Protein AF-A0A117SEB8-F1 (afdb_monomer_lite)

Secondary structure (DSSP, 8-state):
--PPPPP-----EE--TTS-SEEEEEEEEEEETTEEEEEEEEEEE-STT--HHHHHH-GGGTEEEEEEEEEPPTTS-GGGTTEEEEEE-TTSPBPB-TT--B-EESTTTTSSSSHHHHHHHHSTTTT-----

pLDDT: mean 89.15, std 12.77, range [31.38, 97.5]

Radius of gyration: 14.76 Å; chains: 1; bounding box: 37×32×42 Å

Structure (mmCIF, N/CA/C/O backbone):
data_AF-A0A117SEB8-F1
#
_entry.id   AF-A0A117SEB8-F1
#
loop_
_atom_site.group_PDB
_atom_site.id
_atom_site.type_symbol
_atom_site.label_atom_id
_atom_site.label_alt_id
_atom_site.label_comp_id
_atom_site.label_asym_id
_atom_site.label_entity_id
_atom_site.label_seq_id
_atom_site.pdbx_PDB_ins_code
_atom_site.Cartn_x
_atom_site.Cartn_y
_atom_site.Cartn_z
_atom_site.occupancy
_atom_site.B_iso_or_equiv
_atom_site.auth_seq_id
_atom_site.auth_comp_id
_atom_site.auth_asym_id
_atom_site.auth_atom_id
_atom_site.pdbx_PDB_model_num
ATOM 1 N N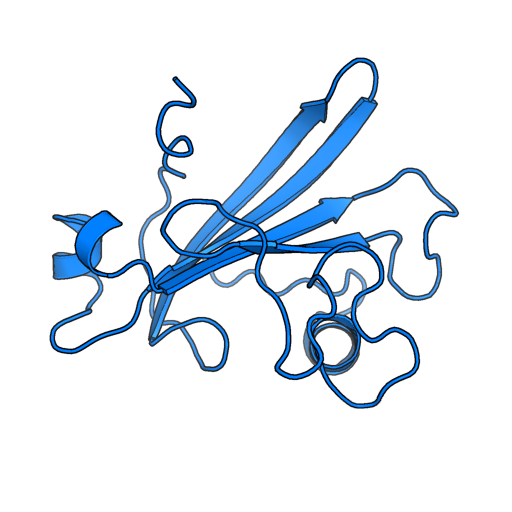 . MET A 1 1 ? 16.792 15.597 5.671 1.00 32.41 1 MET A N 1
ATOM 2 C CA . MET A 1 1 ? 16.690 14.778 4.449 1.00 32.41 1 MET A CA 1
ATOM 3 C C . MET A 1 1 ? 15.878 13.555 4.824 1.00 32.41 1 MET A C 1
ATOM 5 O O . MET A 1 1 ? 16.285 12.857 5.740 1.00 32.41 1 MET A O 1
ATOM 9 N N . LEU A 1 2 ? 14.687 13.380 4.253 1.00 31.38 2 LEU A N 1
ATOM 10 C CA . LEU A 1 2 ? 13.945 12.129 4.409 1.00 31.38 2 LEU A CA 1
ATOM 11 C C . LEU A 1 2 ? 14.650 11.111 3.515 1.00 31.38 2 LEU A C 1
ATOM 13 O O . LEU A 1 2 ? 14.707 11.303 2.303 1.00 31.38 2 LEU A O 1
ATOM 17 N N . GLU A 1 3 ? 15.275 10.107 4.122 1.00 36.22 3 GLU A N 1
ATOM 18 C CA . GLU A 1 3 ? 15.801 8.966 3.380 1.00 36.22 3 GLU A CA 1
ATOM 19 C C . GLU A 1 3 ? 14.648 8.301 2.618 1.00 36.22 3 GLU A C 1
ATOM 21 O O . GLU A 1 3 ? 13.515 8.263 3.108 1.00 36.22 3 GLU A O 1
ATOM 26 N N . ALA A 1 4 ? 14.925 7.819 1.404 1.00 43.31 4 ALA A N 1
ATOM 27 C CA . ALA A 1 4 ? 13.952 7.078 0.610 1.00 43.31 4 ALA A CA 1
ATOM 28 C C . ALA A 1 4 ? 13.308 5.963 1.463 1.00 43.31 4 ALA A C 1
ATOM 30 O O . ALA A 1 4 ? 14.006 5.359 2.286 1.00 43.31 4 ALA A O 1
ATOM 31 N N . PRO A 1 5 ? 12.001 5.681 1.302 1.00 49.16 5 PRO A N 1
ATOM 32 C CA . PRO A 1 5 ? 11.306 4.726 2.154 1.00 49.16 5 PRO A CA 1
ATOM 33 C C . PRO A 1 5 ? 12.024 3.370 2.185 1.00 49.16 5 PRO A C 1
ATOM 35 O O . PRO A 1 5 ? 12.438 2.827 1.158 1.00 49.16 5 PRO A O 1
ATOM 38 N N . VAL A 1 6 ? 12.190 2.846 3.403 1.00 50.50 6 VAL A N 1
ATOM 39 C CA . VAL A 1 6 ? 12.852 1.570 3.693 1.00 50.50 6 VAL A CA 1
ATOM 40 C C . VAL A 1 6 ? 12.199 0.455 2.877 1.00 50.50 6 VAL A C 1
ATOM 42 O O . VAL A 1 6 ? 10.985 0.256 2.922 1.00 50.50 6 VAL A O 1
ATOM 45 N N . ARG A 1 7 ? 13.030 -0.271 2.124 1.00 59.03 7 ARG A N 1
ATOM 46 C CA . ARG A 1 7 ? 12.620 -1.346 1.215 1.00 59.03 7 ARG A CA 1
ATOM 47 C C . ARG A 1 7 ? 11.896 -2.459 1.982 1.00 59.03 7 ARG A C 1
ATOM 49 O O . ARG A 1 7 ? 12.481 -3.008 2.919 1.00 59.03 7 ARG A O 1
ATOM 56 N N . PRO A 1 8 ? 10.698 -2.891 1.561 1.00 61.25 8 PRO A N 1
ATOM 57 C CA . PRO A 1 8 ? 10.176 -4.173 2.001 1.00 61.25 8 PRO A CA 1
ATOM 58 C C . PRO A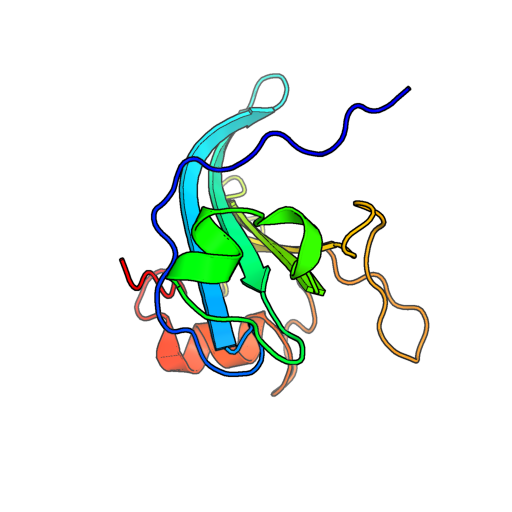 1 8 ? 10.987 -5.297 1.335 1.00 61.25 8 PRO A C 1
ATOM 60 O O . PRO A 1 8 ? 10.913 -5.488 0.124 1.00 61.25 8 PRO A O 1
ATOM 63 N N . HIS A 1 9 ? 11.773 -6.045 2.119 1.00 63.41 9 HIS A N 1
ATOM 64 C CA . HIS A 1 9 ? 12.480 -7.262 1.681 1.00 63.41 9 HIS A CA 1
ATOM 65 C C . HIS A 1 9 ? 11.470 -8.400 1.433 1.00 63.41 9 HIS A C 1
ATOM 67 O O . HIS A 1 9 ? 11.389 -9.372 2.178 1.00 63.41 9 HIS A O 1
ATOM 73 N N . SER A 1 10 ? 10.643 -8.247 0.402 1.00 76.81 10 SER A N 1
ATOM 74 C CA . SER A 1 10 ? 9.678 -9.251 -0.047 1.00 76.81 10 SER A CA 1
ATOM 75 C C . SER A 1 10 ? 9.978 -9.631 -1.492 1.00 76.81 10 SER A C 1
ATOM 77 O O . SER A 1 10 ? 10.435 -8.798 -2.281 1.00 76.81 10 SER A O 1
ATOM 79 N N . ARG A 1 11 ? 9.777 -10.904 -1.833 1.00 86.56 11 ARG A N 1
ATOM 80 C CA . ARG A 1 11 ? 10.004 -11.405 -3.190 1.00 86.56 11 ARG A CA 1
ATOM 81 C C . ARG A 1 11 ? 8.950 -10.798 -4.133 1.00 86.56 11 ARG A C 1
ATOM 83 O O . ARG A 1 11 ? 7.774 -10.824 -3.772 1.00 86.56 11 ARG A O 1
ATOM 90 N N . PRO A 1 12 ? 9.338 -10.242 -5.297 1.00 92.31 12 PRO A N 1
ATOM 91 C CA . PRO A 1 12 ? 8.370 -9.789 -6.287 1.00 92.31 12 PRO A CA 1
ATOM 92 C C . PRO A 1 12 ? 7.546 -10.952 -6.849 1.00 92.31 12 PRO A C 1
ATOM 94 O O . PRO A 1 12 ? 8.058 -12.066 -6.983 1.00 92.31 12 PRO A O 1
ATOM 97 N N . PHE A 1 13 ? 6.296 -10.686 -7.210 1.00 93.12 13 PHE A N 1
ATOM 98 C CA . PHE A 1 13 ? 5.394 -11.647 -7.846 1.00 93.12 13 PHE A CA 1
ATOM 99 C C . PHE A 1 13 ? 4.507 -10.962 -8.893 1.00 93.12 13 PHE A C 1
ATOM 101 O O . PHE A 1 13 ? 4.388 -9.734 -8.904 1.00 93.12 13 PHE A O 1
ATOM 108 N N . GLU A 1 14 ? 3.877 -11.758 -9.761 1.00 93.88 14 GLU A N 1
ATOM 109 C CA . GLU A 1 14 ? 2.935 -11.253 -10.764 1.00 93.88 14 GLU A CA 1
ATOM 110 C C . GLU A 1 14 ? 1.726 -10.577 -10.110 1.00 93.88 14 GLU A C 1
ATOM 112 O O . GLU A 1 14 ? 0.930 -11.180 -9.381 1.00 93.88 14 GLU A O 1
ATOM 117 N N . GLY A 1 15 ? 1.612 -9.284 -10.380 1.00 90.81 15 GLY A N 1
ATOM 118 C CA . GLY A 1 15 ? 0.536 -8.427 -9.934 1.00 90.81 15 GLY A CA 1
ATOM 119 C C . GLY A 1 15 ? -0.631 -8.390 -10.907 1.00 90.81 15 GLY A C 1
ATOM 120 O O . GLY A 1 15 ? -0.712 -9.143 -11.872 1.00 90.81 15 GLY A O 1
ATOM 121 N N . ASN A 1 16 ? -1.573 -7.500 -10.620 1.00 86.38 16 ASN A N 1
ATOM 122 C CA . ASN A 1 16 ? -2.676 -7.176 -11.514 1.00 86.38 16 ASN A CA 1
ATOM 123 C C . ASN A 1 16 ? -2.997 -5.685 -11.397 1.00 86.38 16 ASN A C 1
ATOM 125 O O . ASN A 1 16 ? -2.734 -5.047 -10.367 1.00 86.38 16 ASN A O 1
ATOM 129 N N . GLU A 1 17 ? -3.627 -5.133 -12.431 1.00 83.88 17 GLU A N 1
ATOM 130 C CA . GLU A 1 17 ? -4.212 -3.800 -12.342 1.00 83.88 17 GLU A CA 1
ATOM 131 C C . GLU A 1 17 ? -5.228 -3.711 -11.185 1.00 83.88 17 GLU A C 1
ATOM 133 O O . GLU A 1 17 ? -5.907 -4.691 -10.867 1.00 83.88 17 GLU A O 1
ATOM 138 N N . PRO A 1 18 ? -5.331 -2.550 -10.512 1.00 87.50 18 PRO A N 1
ATOM 139 C CA . PRO A 1 18 ? -4.617 -1.293 -10.773 1.00 87.50 18 PRO A CA 1
ATOM 140 C C . PRO A 1 18 ? -3.263 -1.178 -10.043 1.00 87.50 18 PRO A C 1
ATOM 142 O O . PRO A 1 18 ? -2.673 -0.100 -9.994 1.00 87.50 18 PRO A O 1
ATOM 145 N N . HIS A 1 19 ? -2.773 -2.251 -9.419 1.00 88.25 19 HIS A N 1
ATOM 146 C CA . HIS A 1 19 ? -1.668 -2.193 -8.458 1.00 88.25 19 HIS A CA 1
ATOM 147 C C . HIS A 1 19 ? -0.317 -2.675 -9.014 1.00 88.25 19 HIS A C 1
ATOM 149 O O . HIS A 1 19 ? 0.582 -2.994 -8.239 1.00 88.25 19 HIS A O 1
ATOM 155 N N . GLY A 1 20 ? -0.159 -2.682 -10.336 1.00 86.69 20 GLY A N 1
ATOM 156 C CA . GLY A 1 20 ? 1.095 -3.009 -11.019 1.00 86.69 20 GLY A CA 1
ATOM 157 C C . GLY A 1 20 ? 1.122 -4.416 -11.594 1.00 86.69 20 GLY A C 1
ATOM 158 O O . GLY A 1 20 ? 0.479 -5.318 -11.062 1.00 86.69 20 GLY A O 1
ATOM 159 N N . SER A 1 21 ? 1.871 -4.590 -12.684 1.00 90.75 21 SER A N 1
ATOM 160 C CA . SER A 1 21 ? 2.111 -5.900 -13.300 1.00 90.75 21 SER A CA 1
ATOM 161 C C . SER A 1 21 ? 3.021 -6.767 -12.437 1.00 90.75 21 SER A C 1
ATOM 163 O O . SER A 1 21 ? 2.922 -7.987 -12.484 1.00 90.75 21 SER A O 1
ATOM 165 N N . ILE A 1 22 ? 3.863 -6.147 -11.605 1.00 94.75 22 ILE A N 1
ATOM 166 C CA . ILE A 1 22 ? 4.693 -6.815 -10.605 1.00 94.75 22 ILE A CA 1
ATOM 167 C C . ILE A 1 22 ? 4.469 -6.137 -9.254 1.00 94.75 22 ILE A C 1
ATOM 169 O O . ILE A 1 22 ? 4.346 -4.914 -9.161 1.00 94.75 22 ILE A O 1
ATOM 173 N N . GLN A 1 23 ? 4.401 -6.925 -8.187 1.00 94.25 23 GLN A N 1
ATOM 174 C CA . GLN A 1 23 ? 4.144 -6.426 -6.842 1.00 94.25 23 GLN A CA 1
ATOM 175 C C . GLN A 1 23 ? 5.129 -6.988 -5.832 1.00 94.25 23 GLN A C 1
ATOM 177 O O . GLN A 1 23 ? 5.595 -8.115 -5.947 1.00 94.25 23 GLN A O 1
ATOM 182 N N . GLN A 1 24 ? 5.401 -6.192 -4.806 1.00 92.75 24 GLN A N 1
ATOM 183 C CA . GLN A 1 24 ? 6.041 -6.618 -3.567 1.00 92.75 24 GLN A CA 1
ATOM 184 C C . GLN A 1 24 ? 5.118 -6.251 -2.413 1.00 92.75 24 GLN A C 1
ATOM 186 O O . GLN A 1 24 ? 4.572 -5.147 -2.400 1.00 92.75 24 GLN A O 1
ATOM 191 N N . VAL A 1 25 ? 4.937 -7.153 -1.449 1.00 92.38 25 VAL A N 1
ATOM 192 C CA . VAL A 1 25 ? 4.032 -6.937 -0.316 1.00 92.38 25 VAL A CA 1
ATOM 193 C C . VAL A 1 25 ? 4.755 -7.204 0.995 1.00 92.38 25 VAL A C 1
ATOM 195 O O . VAL A 1 25 ? 5.290 -8.287 1.221 1.00 92.38 25 VAL A O 1
ATOM 198 N N . LEU A 1 26 ? 4.715 -6.220 1.888 1.00 91.62 26 LEU A N 1
ATOM 199 C CA . LEU A 1 26 ? 5.089 -6.365 3.288 1.00 91.62 26 LEU A CA 1
ATOM 200 C C . LEU A 1 26 ? 3.835 -6.284 4.145 1.00 91.62 26 LEU A C 1
ATOM 202 O O . LEU A 1 26 ? 3.157 -5.263 4.147 1.00 91.62 26 LEU A O 1
ATOM 206 N N . ASP A 1 27 ? 3.575 -7.340 4.900 1.00 93.00 27 ASP A N 1
ATOM 207 C CA . ASP A 1 27 ? 2.549 -7.389 5.935 1.00 93.00 27 ASP A CA 1
ATOM 208 C C . ASP A 1 27 ? 3.246 -7.523 7.288 1.00 93.00 27 ASP A C 1
ATOM 210 O O . ASP A 1 27 ? 3.947 -8.503 7.548 1.00 93.00 27 ASP A O 1
ATOM 214 N N . THR A 1 28 ? 3.142 -6.488 8.116 1.00 92.44 28 THR A N 1
ATOM 215 C CA . THR A 1 28 ? 3.847 -6.415 9.398 1.00 92.44 28 THR A CA 1
ATOM 216 C C . THR A 1 28 ? 3.085 -5.552 10.397 1.00 92.44 28 THR A C 1
ATOM 218 O O . THR A 1 28 ? 2.019 -5.022 10.105 1.00 92.44 28 THR A O 1
ATOM 221 N N . SER A 1 29 ? 3.620 -5.381 11.601 1.00 93.94 29 SER A N 1
ATOM 222 C CA . SER A 1 29 ? 3.135 -4.398 12.568 1.00 93.94 29 SER A CA 1
ATOM 223 C C . SER A 1 29 ? 4.164 -3.295 12.757 1.00 93.94 29 SER A C 1
ATOM 225 O O . SER A 1 29 ? 5.343 -3.563 12.971 1.00 93.94 29 SER A O 1
ATOM 227 N N . VAL A 1 30 ? 3.710 -2.044 12.726 1.00 90.25 30 VAL A N 1
ATOM 228 C CA . VAL A 1 30 ? 4.551 -0.876 13.006 1.00 90.25 30 VAL A CA 1
ATOM 229 C C . VAL A 1 30 ? 4.063 -0.163 14.254 1.00 90.25 30 VAL A C 1
ATOM 231 O O . VAL A 1 30 ? 2.862 -0.058 14.518 1.00 90.25 30 VAL A O 1
ATOM 234 N N . LYS A 1 31 ? 5.017 0.350 15.030 1.00 88.56 31 LYS A N 1
ATOM 235 C CA . LYS A 1 31 ? 4.749 1.215 16.174 1.00 88.56 31 LYS A CA 1
ATOM 236 C C . LYS A 1 31 ? 4.925 2.665 15.743 1.00 88.56 31 LYS A C 1
ATOM 238 O O . LYS A 1 31 ? 6.040 3.113 15.498 1.00 88.56 31 LYS A O 1
ATOM 243 N N . VAL A 1 32 ? 3.823 3.405 15.684 1.00 79.31 32 VAL A N 1
ATOM 244 C CA . VAL A 1 32 ? 3.814 4.849 15.439 1.00 79.31 32 VAL A CA 1
ATOM 245 C C . VAL A 1 32 ? 3.500 5.540 16.759 1.00 79.31 32 VAL A C 1
ATOM 247 O O . VAL A 1 32 ? 2.390 5.445 17.290 1.00 79.31 32 VAL A O 1
ATOM 250 N N . GLN A 1 33 ? 4.499 6.225 17.316 1.00 82.62 33 GLN A N 1
ATOM 251 C CA . GLN A 1 33 ? 4.437 6.812 18.657 1.00 82.62 33 GLN A CA 1
ATOM 252 C C . GLN A 1 33 ? 4.075 5.751 19.722 1.00 82.62 33 GLN A C 1
ATOM 254 O O . GLN A 1 33 ? 4.814 4.790 19.935 1.00 82.62 33 GLN A O 1
ATOM 259 N N . LYS A 1 34 ? 2.935 5.915 20.405 1.00 84.69 34 LYS A N 1
ATOM 260 C CA . LYS A 1 34 ? 2.432 4.995 21.438 1.00 84.69 34 LYS A CA 1
ATOM 261 C C . LYS A 1 34 ? 1.424 3.970 20.901 1.00 84.69 34 LYS A C 1
ATOM 263 O O . LYS A 1 34 ? 0.816 3.265 21.697 1.00 84.69 34 LYS A O 1
ATOM 268 N N . LYS A 1 35 ? 1.208 3.899 19.583 1.00 81.81 35 LYS A N 1
ATOM 269 C CA . LYS A 1 35 ? 0.222 3.002 18.966 1.00 81.81 35 LYS A CA 1
ATOM 270 C C . LYS A 1 35 ? 0.921 1.989 18.070 1.00 81.81 35 LYS A C 1
ATOM 272 O O . LYS A 1 35 ? 1.710 2.370 17.213 1.00 81.81 35 LYS A O 1
ATOM 277 N N . THR A 1 36 ? 0.596 0.718 18.255 1.00 91.06 36 THR A N 1
ATOM 278 C CA . THR A 1 36 ? 0.974 -0.354 17.332 1.00 91.06 36 THR A CA 1
ATOM 279 C C . THR A 1 36 ? -0.214 -0.651 16.428 1.00 91.06 36 THR A C 1
ATOM 281 O O . THR A 1 36 ? -1.346 -0.696 16.909 1.00 91.06 36 THR A O 1
ATOM 284 N N . GLY A 1 37 ? 0.031 -0.836 15.135 1.00 91.69 37 GLY A N 1
ATOM 285 C CA . GLY A 1 37 ? -0.988 -1.261 14.179 1.00 91.69 37 GLY A CA 1
ATOM 286 C C . GLY A 1 37 ? -0.379 -2.120 13.080 1.00 91.69 37 GLY A C 1
ATOM 287 O O . GLY A 1 37 ? 0.784 -1.929 12.713 1.00 91.69 37 GLY A O 1
ATOM 288 N N . ARG A 1 38 ? -1.171 -3.066 12.566 1.00 95.81 38 ARG A N 1
ATOM 289 C CA . ARG A 1 38 ? -0.822 -3.832 11.368 1.00 95.81 38 ARG A CA 1
ATOM 290 C C . ARG A 1 38 ? -0.750 -2.885 10.173 1.00 95.81 38 ARG A C 1
ATOM 292 O O . ARG A 1 38 ? -1.584 -1.988 10.039 1.00 95.81 38 ARG A O 1
ATOM 299 N N . VAL A 1 39 ? 0.240 -3.079 9.321 1.00 95.62 39 VAL A N 1
ATOM 300 C CA . VAL A 1 39 ? 0.434 -2.345 8.081 1.00 95.62 39 VAL A CA 1
ATOM 301 C C . VAL A 1 39 ? 0.683 -3.330 6.950 1.00 95.62 39 VAL A C 1
ATOM 303 O O . VAL A 1 39 ? 1.494 -4.243 7.083 1.00 95.62 39 VAL A O 1
ATOM 306 N N . ILE A 1 40 ? -0.004 -3.110 5.837 1.00 95.19 40 ILE A N 1
ATOM 307 C CA . ILE A 1 40 ? 0.260 -3.781 4.571 1.00 95.19 40 ILE A CA 1
ATOM 308 C C . ILE A 1 40 ? 0.789 -2.715 3.625 1.00 95.19 40 ILE A C 1
ATOM 310 O O . ILE A 1 40 ? 0.078 -1.763 3.311 1.00 95.19 40 ILE A O 1
ATOM 314 N N . VAL A 1 41 ? 2.036 -2.858 3.192 1.00 94.50 41 VAL A N 1
ATOM 315 C CA . VAL A 1 41 ? 2.668 -1.996 2.193 1.00 94.50 41 VAL A CA 1
ATOM 316 C C . VAL A 1 41 ? 2.807 -2.798 0.913 1.00 94.50 41 VAL A C 1
ATOM 318 O O . VAL A 1 41 ? 3.485 -3.824 0.904 1.00 94.50 41 VAL A O 1
ATOM 321 N N . LYS A 1 42 ? 2.194 -2.319 -0.167 1.00 93.94 42 LYS A N 1
ATOM 322 C CA . LYS A 1 42 ? 2.420 -2.834 -1.514 1.00 93.94 42 LYS A CA 1
ATOM 323 C C . LYS A 1 42 ? 3.265 -1.845 -2.301 1.00 93.94 42 LYS A C 1
ATOM 325 O O . LYS A 1 42 ? 2.906 -0.669 -2.398 1.00 93.94 42 LYS A O 1
ATOM 330 N N . VAL A 1 43 ? 4.373 -2.326 -2.852 1.00 94.69 43 VAL A N 1
ATOM 331 C CA . VAL A 1 43 ? 5.131 -1.605 -3.876 1.00 94.69 43 VAL A CA 1
ATOM 332 C C . VAL A 1 43 ? 4.595 -2.063 -5.222 1.00 94.69 43 VAL A C 1
ATOM 334 O O . VAL A 1 43 ? 4.628 -3.256 -5.532 1.00 94.69 43 VAL A O 1
ATOM 337 N N . ASN A 1 44 ? 4.061 -1.114 -5.978 1.00 95.06 44 ASN A N 1
ATOM 338 C CA . ASN A 1 44 ? 3.417 -1.360 -7.256 1.00 95.06 44 ASN A CA 1
ATOM 339 C C . ASN A 1 44 ? 4.438 -1.065 -8.349 1.00 95.06 44 ASN A C 1
ATOM 341 O O . ASN A 1 44 ? 4.834 0.093 -8.508 1.00 95.06 44 ASN A O 1
ATOM 345 N N . HIS A 1 45 ? 4.857 -2.093 -9.082 1.00 94.88 45 HIS A N 1
ATOM 346 C CA . HIS A 1 45 ? 5.840 -1.965 -10.150 1.00 94.88 45 HIS A CA 1
ATOM 347 C C . HIS A 1 45 ? 5.165 -2.003 -11.519 1.00 94.88 45 HIS A C 1
ATOM 349 O O . HIS A 1 45 ? 4.276 -2.824 -11.767 1.00 94.88 45 HIS A O 1
ATOM 355 N N . MET A 1 46 ? 5.564 -1.085 -12.395 1.00 92.50 46 MET A N 1
ATOM 356 C CA . MET A 1 46 ? 5.054 -0.942 -13.759 1.00 92.50 46 MET A CA 1
ATOM 357 C C . MET A 1 46 ? 6.158 -0.422 -14.689 1.00 92.50 46 MET A C 1
ATOM 359 O O . MET A 1 46 ? 7.222 0.008 -14.244 1.00 92.50 46 MET A O 1
ATOM 363 N N . GLY A 1 47 ? 5.865 -0.410 -15.988 1.00 90.25 47 GLY A N 1
ATOM 364 C CA . GLY A 1 47 ? 6.745 0.119 -17.024 1.00 90.25 47 GLY A CA 1
ATOM 365 C C . GLY A 1 47 ? 7.290 -0.972 -17.938 1.00 90.25 47 GLY A C 1
ATOM 366 O O . GLY A 1 47 ? 7.228 -2.164 -17.638 1.00 90.25 47 GLY A O 1
ATOM 367 N N . GLU A 1 48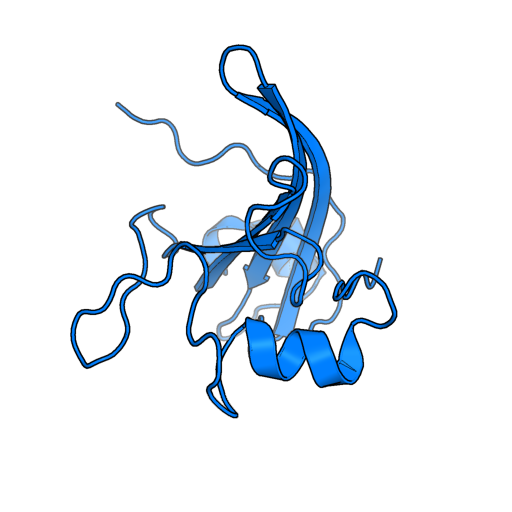 ? 7.803 -0.547 -19.086 1.00 91.94 48 GLU A N 1
ATOM 368 C CA . GLU A 1 48 ? 8.402 -1.446 -20.065 1.00 91.94 48 GLU A CA 1
ATOM 369 C C . GLU A 1 48 ? 9.611 -2.184 -19.464 1.00 91.94 48 GLU A C 1
ATOM 371 O O . GLU A 1 48 ? 10.486 -1.577 -18.840 1.00 91.94 48 GLU A O 1
ATOM 376 N N . GLY A 1 49 ? 9.643 -3.509 -19.632 1.00 91.19 49 GLY A N 1
ATOM 377 C CA . GLY A 1 49 ? 10.707 -4.369 -19.105 1.00 91.19 49 GLY A CA 1
ATOM 378 C C . GLY A 1 49 ? 10.629 -4.670 -17.603 1.00 91.19 49 GLY A C 1
ATOM 379 O O . GLY A 1 49 ? 11.592 -5.208 -17.057 1.00 91.19 49 GLY A O 1
ATOM 380 N N . ALA A 1 50 ? 9.526 -4.327 -16.927 1.00 93.31 50 ALA A N 1
ATOM 381 C CA . ALA A 1 50 ? 9.268 -4.758 -15.555 1.00 93.31 50 ALA A CA 1
ATOM 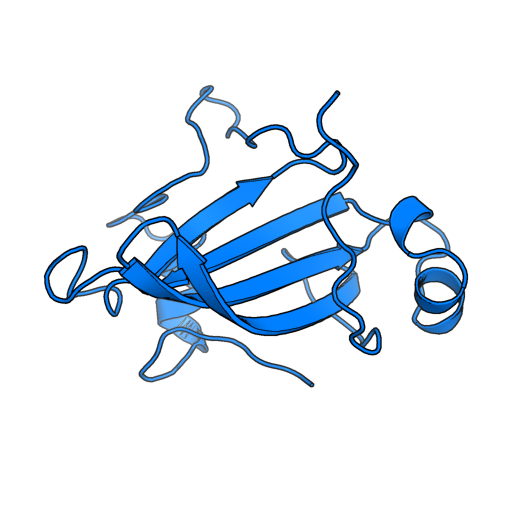382 C C . ALA A 1 50 ? 8.808 -6.228 -15.528 1.00 93.31 50 ALA A C 1
ATOM 384 O O . ALA A 1 50 ? 7.722 -6.556 -16.005 1.00 93.31 50 ALA A O 1
ATOM 385 N N . ASP A 1 51 ? 9.618 -7.092 -14.925 1.00 95.06 51 ASP A N 1
ATOM 386 C CA . ASP A 1 51 ? 9.312 -8.487 -14.609 1.00 95.06 51 ASP A CA 1
ATOM 387 C C . ASP A 1 51 ? 9.872 -8.833 -13.216 1.00 95.06 51 ASP A C 1
ATOM 389 O O . ASP A 1 51 ? 10.433 -7.977 -12.527 1.00 95.06 51 ASP A O 1
ATOM 393 N N . ILE A 1 52 ? 9.688 -10.075 -12.764 1.00 94.44 52 ILE A N 1
ATOM 394 C CA . ILE A 1 52 ? 10.133 -10.503 -11.430 1.00 94.44 52 ILE A CA 1
ATOM 395 C C . ILE A 1 52 ? 11.645 -10.313 -11.251 1.00 94.44 52 ILE A C 1
ATOM 397 O O . ILE A 1 52 ? 12.068 -9.821 -10.202 1.00 94.44 52 ILE A O 1
ATOM 401 N N . ASP A 1 53 ? 12.454 -10.672 -12.246 1.00 94.38 53 ASP A N 1
ATOM 402 C CA . ASP A 1 53 ? 13.913 -10.666 -12.147 1.00 94.38 53 ASP A CA 1
ATOM 403 C C . ASP A 1 53 ? 14.463 -9.241 -12.239 1.00 94.38 53 ASP A C 1
ATOM 405 O O . ASP A 1 53 ? 15.334 -8.853 -11.453 1.00 94.38 53 ASP A O 1
ATOM 409 N N . THR A 1 54 ? 13.921 -8.418 -13.139 1.00 94.56 54 THR A N 1
ATOM 410 C CA . THR A 1 54 ? 14.346 -7.022 -13.291 1.00 94.56 54 THR A CA 1
ATOM 411 C C . THR A 1 54 ? 13.935 -6.173 -12.091 1.00 94.56 54 THR A C 1
ATOM 413 O O . THR A 1 54 ? 14.738 -5.361 -11.620 1.00 94.56 54 THR A O 1
ATOM 416 N N . VAL A 1 55 ? 12.739 -6.396 -11.533 1.00 93.44 55 VAL A N 1
ATOM 417 C CA . VAL A 1 55 ? 12.298 -5.762 -10.281 1.00 93.44 55 VAL A CA 1
ATOM 418 C C . VAL A 1 55 ? 13.117 -6.265 -9.099 1.00 93.44 55 VAL A C 1
ATOM 420 O O . VAL A 1 55 ? 13.494 -5.473 -8.241 1.00 93.44 55 VAL A O 1
ATOM 423 N N . HIS A 1 56 ? 13.448 -7.555 -9.039 1.00 91.56 56 HIS A N 1
ATOM 424 C CA . HIS A 1 56 ? 14.304 -8.078 -7.977 1.00 91.56 56 HIS A CA 1
ATOM 425 C C . HIS A 1 56 ? 15.712 -7.457 -8.020 1.00 91.56 56 HIS A C 1
ATOM 427 O O . HIS A 1 56 ? 16.252 -7.080 -6.980 1.00 91.56 56 HIS A O 1
ATOM 433 N N . ALA A 1 57 ? 16.294 -7.302 -9.213 1.00 91.69 57 ALA A N 1
ATOM 434 C CA . ALA A 1 57 ? 17.622 -6.720 -9.398 1.00 91.69 57 ALA A CA 1
ATOM 435 C C . ALA A 1 57 ? 17.662 -5.203 -9.134 1.00 91.69 57 ALA A C 1
ATOM 437 O O . ALA A 1 57 ? 18.628 -4.702 -8.554 1.00 91.69 57 ALA A O 1
ATOM 438 N N . ASN A 1 58 ? 16.634 -4.458 -9.553 1.00 89.25 58 ASN A N 1
ATOM 439 C CA . ASN A 1 58 ? 16.546 -3.013 -9.346 1.00 89.25 58 ASN A CA 1
ATOM 440 C C . ASN A 1 58 ? 15.092 -2.559 -9.110 1.00 89.25 58 ASN A C 1
ATOM 442 O O . ASN A 1 58 ? 14.457 -2.015 -10.019 1.00 89.25 58 ASN A O 1
ATOM 446 N N . PRO A 1 59 ? 14.562 -2.724 -7.886 1.00 82.00 59 PRO A N 1
ATOM 447 C CA . PRO A 1 59 ? 13.146 -2.486 -7.614 1.00 82.00 59 PRO A CA 1
ATOM 448 C C . PRO A 1 59 ? 12.765 -1.019 -7.802 1.00 82.00 59 PRO A C 1
ATOM 450 O O . PRO A 1 59 ? 11.709 -0.721 -8.344 1.00 82.00 59 PRO A O 1
ATOM 453 N N . ASN A 1 60 ? 13.650 -0.091 -7.430 1.00 87.81 60 ASN A N 1
ATOM 454 C CA . ASN A 1 60 ? 13.376 1.345 -7.489 1.00 87.81 60 ASN A CA 1
ATOM 455 C C . ASN A 1 60 ? 13.150 1.859 -8.918 1.00 87.81 60 ASN A C 1
ATOM 457 O O . ASN A 1 60 ? 12.474 2.868 -9.090 1.00 87.81 60 ASN A O 1
ATOM 461 N N . LYS A 1 61 ? 13.700 1.180 -9.936 1.00 91.31 61 LYS A N 1
ATOM 462 C CA . LYS A 1 61 ? 13.549 1.573 -11.345 1.00 91.31 61 LYS A CA 1
ATOM 463 C C . LYS A 1 61 ? 12.098 1.495 -11.822 1.00 91.31 61 LYS A C 1
ATOM 465 O O . LYS A 1 61 ? 11.711 2.278 -12.683 1.00 91.31 61 LYS A O 1
ATOM 470 N N . TYR A 1 62 ? 11.325 0.556 -11.282 1.00 93.88 62 TYR A N 1
ATOM 471 C CA . TYR A 1 62 ? 9.989 0.228 -11.779 1.00 93.88 62 TYR A CA 1
ATOM 472 C C . TYR A 1 62 ? 8.869 0.654 -10.829 1.00 93.88 62 TYR A C 1
ATOM 474 O O . TYR A 1 62 ? 7.704 0.402 -11.122 1.00 93.88 62 TYR A O 1
ATOM 482 N N . VAL A 1 63 ? 9.183 1.317 -9.708 1.00 94.75 63 VAL A N 1
ATOM 483 C CA . VAL A 1 63 ? 8.161 1.774 -8.757 1.00 94.75 63 VAL A CA 1
ATOM 484 C C . VAL A 1 63 ? 7.251 2.799 -9.424 1.00 94.75 63 VAL A C 1
ATOM 486 O O . VAL A 1 63 ? 7.683 3.888 -9.790 1.00 94.75 63 VAL A O 1
ATOM 489 N N . ALA A 1 64 ? 5.966 2.469 -9.502 1.00 95.06 64 ALA A N 1
ATOM 490 C CA . ALA A 1 64 ? 4.910 3.366 -9.951 1.00 95.06 64 ALA A CA 1
ATOM 491 C C . ALA A 1 64 ? 4.140 3.984 -8.778 1.00 95.06 64 ALA A C 1
ATOM 493 O O . ALA A 1 64 ? 3.680 5.120 -8.870 1.00 95.06 64 ALA A O 1
ATOM 494 N N . ALA A 1 65 ? 3.992 3.254 -7.670 1.00 96.06 65 ALA A N 1
ATOM 495 C CA . ALA A 1 65 ? 3.363 3.762 -6.456 1.00 96.06 65 ALA A CA 1
ATOM 496 C C . ALA A 1 65 ? 3.682 2.887 -5.240 1.00 96.06 65 ALA A C 1
ATOM 498 O O . ALA A 1 65 ? 3.958 1.693 -5.366 1.00 96.06 65 ALA A O 1
ATOM 499 N N . TYR A 1 66 ? 3.506 3.463 -4.054 1.00 95.75 66 TYR A N 1
ATOM 500 C CA . TYR A 1 66 ? 3.325 2.703 -2.821 1.00 95.75 66 TYR A CA 1
ATOM 501 C C . TYR A 1 66 ? 1.862 2.792 -2.405 1.00 95.75 66 TYR A C 1
ATOM 503 O O . TYR A 1 66 ? 1.316 3.886 -2.276 1.00 95.75 66 TYR A O 1
ATOM 511 N N . THR A 1 67 ? 1.213 1.657 -2.170 1.00 95.44 67 THR A N 1
ATOM 512 C CA . THR A 1 67 ? -0.151 1.620 -1.625 1.00 95.44 67 THR A CA 1
ATOM 513 C C . THR A 1 67 ? -0.128 0.960 -0.262 1.00 95.44 67 THR A C 1
ATOM 515 O O . THR A 1 67 ? 0.467 -0.101 -0.086 1.00 95.44 67 THR A O 1
ATOM 518 N N . VAL A 1 68 ? -0.716 1.622 0.7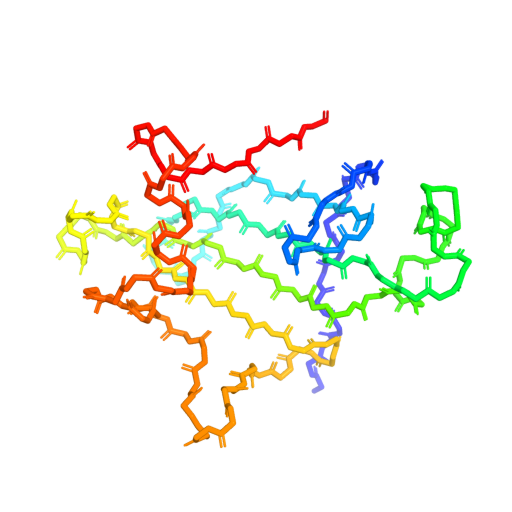29 1.00 95.50 68 VAL A N 1
ATOM 519 C CA . VAL A 1 68 ? -0.599 1.228 2.129 1.00 95.50 68 VAL A CA 1
ATOM 520 C C . VAL A 1 68 ? -1.974 1.123 2.762 1.00 95.50 68 VAL A C 1
ATOM 522 O O . VAL A 1 68 ? -2.818 2.010 2.623 1.00 95.50 68 VAL A O 1
ATOM 525 N N . MET A 1 69 ? -2.162 0.043 3.508 1.00 96.50 69 MET A N 1
ATOM 526 C CA . MET A 1 69 ? -3.266 -0.132 4.437 1.00 96.50 69 MET A CA 1
ATOM 527 C C . MET A 1 69 ? -2.700 -0.142 5.853 1.00 96.50 69 MET A C 1
ATOM 529 O O . MET A 1 69 ? -1.785 -0.907 6.143 1.00 96.50 69 MET A O 1
ATOM 533 N N . PHE A 1 70 ? -3.226 0.695 6.743 1.00 96.06 70 PHE A N 1
ATOM 534 C CA . PHE A 1 70 ? -2.833 0.726 8.152 1.00 96.06 70 PHE A CA 1
ATOM 535 C C . PHE A 1 70 ? -4.045 0.508 9.051 1.00 96.06 70 PHE A C 1
ATOM 537 O O . PHE A 1 70 ? -5.036 1.234 8.959 1.00 96.06 70 PHE A O 1
ATOM 544 N N . LYS A 1 71 ? -3.969 -0.478 9.943 1.00 95.94 71 LYS A N 1
ATOM 545 C CA . LYS A 1 71 ? -5.063 -0.828 10.846 1.00 95.94 71 LYS A CA 1
ATOM 546 C C . LYS A 1 71 ? -5.158 0.208 11.960 1.00 95.94 71 LYS A C 1
ATOM 548 O O . LYS A 1 71 ? -4.248 0.351 12.783 1.00 95.94 71 LYS A O 1
ATOM 553 N N . LYS A 1 72 ? -6.248 0.971 11.980 1.00 94.69 72 LYS A N 1
ATOM 554 C CA . LYS A 1 72 ? -6.519 1.970 13.017 1.00 94.69 72 LYS A CA 1
ATOM 555 C C . LYS A 1 72 ? -7.152 1.307 14.246 1.00 94.69 72 LYS A C 1
ATOM 557 O O . LYS A 1 72 ? -7.628 0.179 14.166 1.00 94.69 72 LYS A O 1
ATOM 562 N N . PRO A 1 73 ? -7.154 1.992 15.406 1.00 93.31 73 PRO A N 1
ATOM 563 C CA . PRO A 1 73 ? -7.911 1.528 16.562 1.00 93.31 73 PRO A CA 1
ATOM 564 C C . PRO A 1 73 ? -9.389 1.327 16.219 1.00 93.31 73 PRO A C 1
ATOM 566 O O . PRO A 1 73 ? -9.934 2.072 15.401 1.00 93.31 73 PRO A O 1
ATOM 569 N N . LYS A 1 74 ? -10.017 0.367 16.905 1.00 95.31 74 LYS A N 1
ATOM 570 C CA . LYS A 1 74 ? -11.432 0.024 16.745 1.00 95.31 74 LYS A CA 1
ATOM 571 C C . LYS A 1 74 ? -12.321 1.269 16.756 1.00 95.31 74 LYS A C 1
ATOM 573 O O . LYS A 1 74 ? -12.209 2.088 17.671 1.00 95.31 74 LYS A O 1
ATOM 578 N N . GLY A 1 75 ? -13.218 1.378 15.776 1.00 96.19 75 GLY A N 1
ATOM 579 C CA . GLY A 1 75 ? -14.167 2.492 15.668 1.00 96.19 75 GLY A CA 1
ATOM 580 C C . GLY A 1 75 ? -13.751 3.596 14.695 1.00 96.19 75 GLY A C 1
ATOM 581 O O . GLY A 1 75 ? -14.482 4.570 14.542 1.00 96.19 75 GLY A O 1
ATOM 582 N N . TYR A 1 76 ? -12.599 3.469 14.035 1.00 95.88 76 TYR A N 1
ATOM 583 C CA . TYR A 1 76 ? -12.163 4.422 13.016 1.00 95.88 76 TYR A CA 1
ATOM 584 C C . TYR A 1 76 ? -13.053 4.375 11.769 1.00 95.88 76 TYR A C 1
ATOM 586 O O . TYR A 1 76 ? -13.490 5.417 11.268 1.00 95.88 76 TYR A O 1
ATOM 594 N N . ASP A 1 77 ? -13.304 3.165 11.271 1.00 97.25 77 ASP A N 1
ATOM 595 C CA . ASP A 1 77 ? -14.181 2.901 10.138 1.00 97.25 77 ASP A CA 1
ATOM 596 C C . ASP A 1 77 ? -14.699 1.451 10.195 1.00 97.25 77 ASP A C 1
ATOM 598 O O . ASP A 1 77 ? -14.209 0.591 9.458 1.00 97.25 77 ASP A O 1
ATOM 602 N N . PRO A 1 78 ? -15.667 1.150 11.083 1.00 96.62 78 PRO A N 1
ATOM 603 C CA . PRO A 1 78 ? -16.095 -0.227 11.348 1.00 96.62 78 PRO A CA 1
ATOM 604 C C . PRO A 1 78 ? -16.602 -0.975 10.111 1.00 96.62 78 PRO A C 1
ATOM 606 O O . PRO A 1 78 ? -16.375 -2.168 9.967 1.00 96.62 78 PRO A O 1
ATOM 609 N N . GLU A 1 79 ? -17.234 -0.265 9.178 1.00 95.81 79 GLU A N 1
ATOM 610 C CA . GLU A 1 79 ? -17.731 -0.830 7.915 1.00 95.81 79 GLU A CA 1
ATOM 611 C C . GLU A 1 79 ? -16.610 -1.189 6.926 1.00 95.81 79 GLU A C 1
ATOM 613 O O . GLU A 1 79 ? -16.874 -1.733 5.856 1.00 95.81 79 GLU A O 1
ATOM 618 N N . ASN A 1 80 ? -15.375 -0.786 7.224 1.00 97.19 80 ASN A N 1
ATOM 619 C CA . ASN A 1 80 ? -14.180 -1.010 6.415 1.00 97.19 80 ASN A CA 1
ATOM 620 C C . ASN A 1 80 ? -13.064 -1.651 7.235 1.00 97.19 80 ASN A C 1
ATOM 622 O O . ASN A 1 80 ? -11.883 -1.432 6.960 1.00 97.19 80 ASN A O 1
ATOM 626 N N . GLN A 1 81 ? -13.446 -2.405 8.269 1.00 97.38 81 GLN A N 1
ATOM 627 C CA . GLN A 1 81 ? -12.532 -3.117 9.156 1.00 97.38 81 GLN A CA 1
ATOM 628 C C . GLN A 1 81 ? -11.445 -2.209 9.747 1.00 97.38 81 GLN A C 1
ATOM 630 O O . GLN A 1 81 ? -10.303 -2.626 9.929 1.00 97.38 81 GLN A O 1
ATOM 635 N N . ASP A 1 82 ? -11.785 -0.945 10.012 1.00 97.25 82 ASP A N 1
ATOM 636 C CA . ASP A 1 82 ? -10.893 0.063 10.587 1.00 97.25 82 ASP A CA 1
ATOM 637 C C . ASP A 1 82 ? -9.591 0.295 9.790 1.00 97.25 82 ASP A C 1
ATOM 639 O O . ASP A 1 82 ? -8.585 0.764 10.333 1.00 97.25 82 ASP A O 1
ATOM 643 N N . TRP A 1 83 ? -9.588 0.006 8.486 1.00 97.50 83 TRP A N 1
ATOM 644 C CA . TRP A 1 83 ? -8.449 0.292 7.619 1.00 97.50 83 TRP A CA 1
ATOM 645 C C . TRP A 1 83 ? -8.359 1.777 7.261 1.00 97.50 83 TRP A C 1
ATOM 647 O O . TRP A 1 83 ? -9.313 2.403 6.798 1.00 97.50 83 TRP A O 1
ATOM 657 N N . PHE A 1 84 ? -7.165 2.337 7.436 1.00 96.69 84 PHE A N 1
ATOM 658 C CA . PHE A 1 84 ? -6.728 3.575 6.805 1.00 96.69 84 PHE A CA 1
ATOM 659 C C . PHE A 1 84 ? -6.022 3.238 5.492 1.00 96.69 84 PHE A C 1
ATOM 661 O O . PHE A 1 84 ? -5.117 2.407 5.486 1.00 96.69 84 PHE A O 1
ATOM 668 N N . TRP A 1 85 ? -6.398 3.912 4.411 1.00 96.88 85 TRP A N 1
ATOM 669 C CA . TRP A 1 85 ? -5.906 3.660 3.058 1.00 96.88 85 TRP A CA 1
ATOM 670 C C . TRP A 1 85 ? -5.070 4.842 2.598 1.00 96.88 85 TRP A C 1
ATOM 672 O O . TRP A 1 85 ? -5.480 5.985 2.799 1.00 96.88 85 TRP A O 1
ATOM 682 N N . VAL A 1 86 ? -3.919 4.600 1.976 1.00 96.88 86 VAL A N 1
ATOM 683 C CA . VAL A 1 86 ? -3.128 5.678 1.381 1.00 96.88 86 VAL A CA 1
ATOM 684 C C . VAL A 1 86 ? -2.357 5.233 0.147 1.00 96.88 86 VAL A C 1
ATOM 686 O O . VAL A 1 86 ? -1.896 4.094 0.074 1.00 96.88 86 VAL A O 1
ATOM 689 N N . LYS A 1 87 ? -2.209 6.140 -0.820 1.00 96.88 87 LYS A N 1
ATOM 690 C CA . LYS A 1 87 ? -1.340 5.968 -1.983 1.00 96.88 87 LYS A CA 1
ATOM 691 C C . LYS A 1 87 ? -0.281 7.066 -2.015 1.00 96.88 87 LYS A C 1
ATOM 693 O O . LYS A 1 87 ? -0.603 8.242 -1.867 1.00 96.88 87 LYS A O 1
ATOM 698 N N . TYR A 1 88 ? 0.965 6.666 -2.224 1.00 96.81 88 TYR A N 1
ATOM 699 C CA . TYR A 1 88 ? 2.103 7.551 -2.424 1.00 96.81 88 TYR A CA 1
ATOM 700 C C . TYR A 1 88 ? 2.677 7.367 -3.826 1.00 96.81 88 TYR A C 1
ATOM 702 O O . TYR A 1 88 ? 2.682 6.256 -4.368 1.00 96.81 88 TYR A O 1
ATOM 710 N N . ASN A 1 89 ? 3.198 8.456 -4.374 1.00 96.06 89 ASN A N 1
ATOM 711 C CA . ASN A 1 89 ? 3.992 8.472 -5.595 1.00 96.06 89 ASN A CA 1
ATOM 712 C C . ASN A 1 89 ? 5.358 7.791 -5.378 1.00 96.06 89 ASN A C 1
ATOM 714 O O . ASN A 1 89 ? 5.754 7.555 -4.230 1.00 96.06 89 ASN A O 1
ATOM 718 N N . PRO A 1 90 ? 6.114 7.485 -6.451 1.00 94.31 90 PRO A N 1
ATOM 719 C CA . PRO A 1 90 ? 7.436 6.860 -6.339 1.00 94.31 90 PRO A CA 1
ATOM 720 C C . PRO A 1 90 ? 8.437 7.658 -5.493 1.00 94.31 90 PRO A C 1
ATOM 722 O O . PRO A 1 90 ? 9.304 7.072 -4.848 1.00 94.31 90 PRO A O 1
ATOM 725 N N . ASP A 1 91 ? 8.292 8.983 -5.458 1.00 93.44 91 ASP A N 1
ATOM 726 C CA . ASP A 1 91 ? 9.106 9.898 -4.651 1.00 93.44 91 ASP A CA 1
ATOM 727 C C . ASP A 1 91 ? 8.675 9.971 -3.170 1.00 93.44 91 ASP A C 1
ATOM 729 O O . ASP A 1 91 ? 9.297 10.672 -2.373 1.00 93.44 91 ASP A O 1
ATOM 733 N N . GLY A 1 92 ? 7.618 9.247 -2.787 1.00 92.50 92 GLY A N 1
ATOM 734 C CA . GLY A 1 92 ? 7.053 9.236 -1.439 1.00 92.50 92 GLY A CA 1
ATOM 735 C C . GLY A 1 92 ? 6.087 10.386 -1.143 1.00 92.50 92 GLY A C 1
ATOM 736 O O . GLY A 1 92 ? 5.546 10.445 -0.036 1.00 92.50 92 GLY A O 1
ATOM 737 N N . SER A 1 93 ? 5.832 11.287 -2.097 1.00 95.69 93 SER A N 1
ATOM 738 C CA . SER A 1 93 ? 4.792 12.308 -1.956 1.00 95.69 93 SER A CA 1
ATOM 739 C C . SER A 1 93 ? 3.398 11.677 -1.951 1.00 95.69 93 SER A C 1
ATOM 741 O O . SER A 1 93 ? 3.179 10.586 -2.483 1.00 95.69 93 SER A O 1
ATOM 743 N N . LEU A 1 94 ? 2.444 12.341 -1.300 1.00 96.94 94 LEU A N 1
ATOM 744 C CA . LEU A 1 94 ? 1.075 11.846 -1.218 1.00 96.94 94 LEU A CA 1
ATOM 745 C C . LEU A 1 94 ? 0.372 11.995 -2.569 1.00 96.94 94 LEU A C 1
ATOM 747 O O . LEU A 1 94 ? 0.357 13.088 -3.132 1.00 96.94 94 LEU A O 1
ATOM 751 N N . ASP A 1 95 ? -0.228 10.915 -3.062 1.00 96.44 95 ASP A N 1
ATOM 752 C CA . ASP A 1 95 ? -0.912 10.940 -4.352 1.00 96.44 95 ASP A CA 1
ATOM 753 C C . ASP A 1 95 ? -2.262 11.676 -4.253 1.00 96.44 95 ASP A C 1
ATOM 755 O O . ASP A 1 95 ? -2.907 11.719 -3.196 1.00 96.44 95 ASP A O 1
ATOM 759 N N . THR A 1 96 ? -2.701 12.253 -5.369 1.00 95.25 96 THR A N 1
ATOM 760 C CA . THR A 1 96 ? -3.962 12.989 -5.489 1.00 95.25 96 THR A CA 1
ATOM 761 C C . THR A 1 96 ? -4.759 12.503 -6.689 1.00 95.25 96 THR A C 1
ATOM 763 O O . THR A 1 96 ? -4.210 12.085 -7.703 1.00 95.25 96 THR A O 1
ATOM 766 N N . ASN A 1 97 ? -6.085 12.565 -6.597 1.00 89.62 97 ASN A N 1
ATOM 767 C CA . ASN A 1 97 ? -6.920 12.364 -7.778 1.00 89.62 97 ASN A CA 1
ATOM 768 C C . ASN A 1 97 ? -6.918 13.625 -8.682 1.00 89.62 97 ASN A C 1
ATOM 770 O O . ASN A 1 97 ? -6.463 14.684 -8.251 1.00 89.62 97 ASN A O 1
ATOM 774 N N . PRO A 1 98 ? -7.501 13.573 -9.899 1.00 91.69 98 PRO A N 1
ATOM 775 C CA . PRO A 1 98 ? -7.577 14.733 -10.801 1.00 91.69 98 PRO A CA 1
ATOM 776 C C . PRO A 1 98 ? -8.298 15.970 -10.238 1.00 91.69 98 PRO A C 1
ATOM 778 O O . PRO A 1 98 ? -8.198 17.050 -10.807 1.00 91.69 98 PRO A O 1
ATOM 781 N N . MET A 1 99 ? -9.033 15.827 -9.131 1.00 89.88 99 MET A N 1
ATOM 782 C CA . MET A 1 99 ? -9.700 16.928 -8.427 1.00 89.88 99 MET A CA 1
ATOM 783 C C . MET A 1 99 ? -8.835 17.507 -7.291 1.00 89.88 99 MET A C 1
ATOM 785 O O . MET A 1 99 ? -9.327 18.304 -6.496 1.00 89.88 99 MET A O 1
ATOM 789 N N . GLY A 1 100 ? -7.574 17.080 -7.165 1.00 91.00 100 GLY A N 1
ATOM 790 C CA . GLY A 1 100 ? -6.652 17.506 -6.110 1.00 91.00 100 GLY A CA 1
ATOM 791 C C . GLY A 1 100 ? -6.925 16.882 -4.738 1.00 91.00 100 GLY A C 1
ATOM 792 O O . GLY A 1 100 ? -6.310 17.273 -3.747 1.00 91.00 100 GLY A O 1
ATOM 793 N N . MET A 1 101 ? -7.837 15.909 -4.639 1.00 90.31 101 MET A N 1
ATOM 794 C CA . MET A 1 101 ? -8.113 15.236 -3.372 1.00 90.31 101 MET A CA 1
ATOM 795 C C . MET A 1 101 ? -6.982 14.262 -3.045 1.00 90.31 101 MET A C 1
ATOM 797 O O . MET A 1 101 ? -6.717 13.337 -3.814 1.00 90.31 101 MET A O 1
ATOM 801 N N . MET A 1 102 ? -6.376 14.434 -1.872 1.00 94.25 102 MET A N 1
ATOM 802 C CA . MET A 1 102 ? -5.377 13.516 -1.329 1.00 94.25 102 MET A CA 1
ATOM 803 C C . MET A 1 102 ? -5.947 12.105 -1.154 1.00 94.25 102 MET A C 1
ATOM 805 O O . MET A 1 102 ? -7.003 11.911 -0.547 1.00 94.25 102 MET A O 1
ATOM 809 N N . LEU A 1 103 ? -5.215 11.104 -1.634 1.00 95.62 103 LEU A N 1
ATOM 810 C CA . LEU A 1 103 ? -5.570 9.696 -1.507 1.00 95.62 103 LEU A CA 1
ATOM 811 C C . LEU A 1 103 ? -5.089 9.146 -0.161 1.00 95.62 103 LEU A C 1
ATOM 813 O O . LEU A 1 103 ? -4.227 8.275 -0.127 1.00 95.62 103 LEU A O 1
ATOM 817 N N . ALA A 1 104 ? -5.636 9.662 0.945 1.00 96.88 104 ALA A N 1
ATOM 818 C CA . ALA A 1 104 ? -5.340 9.222 2.311 1.00 96.88 104 ALA A CA 1
ATOM 819 C C . ALA A 1 104 ? -6.598 9.148 3.193 1.00 96.88 104 ALA A C 1
ATOM 821 O O . ALA A 1 104 ? -7.469 10.016 3.134 1.00 96.88 104 ALA A O 1
ATOM 822 N N . GLY A 1 105 ? -6.673 8.158 4.084 1.00 96.12 105 GLY A N 1
ATOM 823 C CA . GLY A 1 105 ? -7.778 7.999 5.030 1.00 96.12 105 GLY A CA 1
ATOM 824 C C . GLY A 1 105 ? -8.848 7.037 4.542 1.00 96.12 105 GLY A C 1
ATOM 825 O O . GLY A 1 105 ? -8.547 5.920 4.134 1.00 96.12 105 GLY A O 1
ATOM 826 N N . ARG A 1 106 ? -10.111 7.462 4.611 1.00 95.56 106 ARG A N 1
ATOM 827 C CA . ARG A 1 106 ? -11.283 6.684 4.171 1.00 95.56 106 ARG A CA 1
ATOM 828 C C . ARG A 1 106 ? -11.556 6.953 2.688 1.00 95.56 106 ARG A C 1
ATOM 830 O O . ARG A 1 106 ? -12.600 7.494 2.326 1.00 95.56 106 ARG A O 1
ATOM 837 N N . VAL A 1 107 ? -10.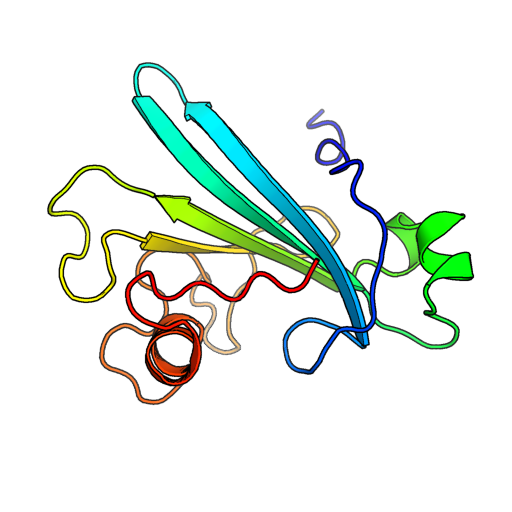552 6.682 1.851 1.00 88.38 107 VAL A N 1
ATOM 838 C CA . VAL A 1 107 ? -10.516 7.103 0.441 1.00 88.38 107 VAL A CA 1
ATOM 839 C C . VAL A 1 107 ? -11.714 6.536 -0.320 1.00 88.38 107 VAL A C 1
ATOM 841 O O . VAL A 1 107 ? -11.865 5.320 -0.423 1.00 88.38 107 VAL A O 1
ATOM 844 N N . ALA A 1 108 ? -12.543 7.435 -0.862 1.00 85.50 108 ALA A N 1
ATOM 845 C CA . ALA A 1 108 ? -13.761 7.113 -1.609 1.00 85.50 108 ALA A CA 1
ATOM 846 C C . ALA A 1 108 ? -14.800 6.280 -0.822 1.00 85.50 108 ALA A C 1
ATOM 848 O O . ALA A 1 108 ? -15.566 5.515 -1.406 1.00 85.50 108 ALA A O 1
ATOM 849 N N . LYS A 1 109 ? -14.863 6.424 0.513 1.00 90.62 109 LYS A N 1
ATOM 850 C CA . LYS A 1 109 ? -15.897 5.763 1.327 1.00 90.62 109 LYS A CA 1
ATOM 851 C C . LYS A 1 109 ? -17.302 6.114 0.818 1.00 90.62 109 LYS A C 1
ATOM 853 O O . LYS A 1 109 ? -17.628 7.285 0.655 1.00 90.62 109 LYS A O 1
ATOM 858 N N . GLY A 1 110 ? -18.132 5.088 0.627 1.00 89.69 110 GLY A N 1
ATOM 859 C CA . GLY A 1 110 ? -19.508 5.230 0.139 1.00 89.69 110 GLY A CA 1
ATOM 860 C C . GLY A 1 110 ? -19.627 5.372 -1.380 1.00 89.69 110 GLY A C 1
ATOM 861 O O . GLY A 1 110 ? -20.740 5.455 -1.884 1.00 89.69 110 GLY A O 1
ATOM 862 N N . MET A 1 111 ? -18.507 5.375 -2.106 1.00 91.00 111 MET A N 1
ATOM 863 C CA . MET A 1 111 ? -18.491 5.327 -3.565 1.00 91.00 111 MET A CA 1
ATOM 864 C C . MET A 1 111 ? -18.356 3.881 -4.058 1.00 91.00 111 MET A C 1
ATOM 866 O O . MET A 1 111 ? -17.890 3.002 -3.334 1.00 91.00 111 MET A O 1
ATOM 870 N N . ASP A 1 112 ? -18.711 3.658 -5.317 1.00 91.69 112 ASP A N 1
ATOM 871 C CA . ASP A 1 112 ? -18.560 2.403 -6.067 1.00 91.69 112 ASP A CA 1
ATOM 872 C C . ASP A 1 112 ? -17.154 2.214 -6.673 1.00 91.69 112 ASP A C 1
ATOM 874 O O . ASP A 1 112 ? -16.882 1.235 -7.363 1.00 91.69 112 ASP A O 1
ATOM 878 N N . ARG A 1 113 ? -16.237 3.146 -6.395 1.00 89.44 113 ARG A N 1
ATOM 879 C CA . ARG A 1 113 ? -14.877 3.187 -6.939 1.00 89.44 113 ARG A CA 1
ATOM 880 C C . ARG A 1 113 ? -13.835 3.482 -5.865 1.00 89.44 113 ARG A C 1
ATOM 882 O O . ARG A 1 113 ? -14.144 4.000 -4.796 1.00 89.44 113 ARG A O 1
ATOM 889 N N . GLY A 1 114 ? -12.571 3.219 -6.191 1.00 89.81 114 GLY A N 1
ATOM 890 C CA . GLY A 1 114 ? -11.426 3.486 -5.318 1.00 89.81 114 GLY A CA 1
ATOM 891 C C . GLY A 1 114 ? -11.071 2.317 -4.398 1.00 89.81 114 GLY A C 1
ATOM 892 O O . GLY A 1 114 ? -11.579 1.206 -4.553 1.00 89.81 114 GLY A O 1
ATOM 893 N N . CYS A 1 115 ? -10.166 2.573 -3.448 1.00 93.19 115 CYS A N 1
ATOM 894 C CA . CYS A 1 115 ? -9.563 1.541 -2.600 1.00 93.19 115 CYS A CA 1
ATOM 895 C C . CYS A 1 115 ? -10.619 0.724 -1.848 1.00 93.19 115 CYS A C 1
ATOM 897 O O . CYS A 1 115 ? -10.626 -0.501 -1.935 1.00 93.19 115 CYS A O 1
ATOM 899 N N . ILE A 1 116 ? -11.541 1.410 -1.165 1.00 95.19 116 ILE A N 1
ATOM 900 C CA . ILE A 1 116 ? -12.551 0.772 -0.316 1.00 95.19 116 ILE A CA 1
ATOM 901 C C . ILE A 1 116 ? -13.492 -0.116 -1.134 1.00 95.19 116 ILE A C 1
ATOM 903 O O . ILE A 1 116 ? -13.721 -1.260 -0.753 1.00 95.19 116 ILE A O 1
ATOM 907 N N . ALA A 1 117 ? -14.019 0.380 -2.256 1.00 94.06 117 ALA A N 1
ATOM 908 C CA . ALA A 1 117 ? -14.985 -0.362 -3.065 1.00 94.06 117 ALA A CA 1
ATOM 909 C C . ALA A 1 117 ? -14.402 -1.682 -3.597 1.00 94.06 117 ALA A C 1
ATOM 911 O O . ALA A 1 117 ? -15.009 -2.738 -3.431 1.00 94.06 117 ALA A O 1
ATOM 912 N N . CYS A 1 118 ? -13.191 -1.637 -4.165 1.00 93.69 118 CYS A N 1
ATOM 913 C CA . CYS A 1 118 ? -12.529 -2.831 -4.691 1.00 93.69 118 CYS A CA 1
ATOM 914 C C . CYS A 1 118 ? -12.199 -3.829 -3.571 1.00 93.69 118 CYS A C 1
ATOM 916 O O . CYS A 1 118 ? -12.545 -5.005 -3.657 1.00 93.69 118 CYS A O 1
ATOM 918 N N . HIS A 1 119 ? -11.611 -3.359 -2.469 1.00 94.62 119 HIS A N 1
ATOM 919 C CA . HIS A 1 119 ? -11.233 -4.234 -1.362 1.00 94.62 119 HIS A CA 1
ATOM 920 C C . HIS A 1 119 ? -12.435 -4.844 -0.629 1.00 94.62 119 HIS A C 1
ATOM 922 O O . HIS A 1 119 ? -12.353 -5.994 -0.206 1.00 94.62 119 HIS A O 1
ATOM 928 N N . ARG A 1 120 ? -13.573 -4.141 -0.553 1.00 94.50 120 ARG A N 1
ATOM 929 C CA . ARG A 1 120 ? -14.853 -4.723 -0.110 1.00 94.50 120 ARG A CA 1
ATOM 930 C C . ARG A 1 120 ? -15.313 -5.875 -0.992 1.00 94.50 120 ARG A C 1
ATOM 932 O O . ARG A 1 120 ? -15.872 -6.837 -0.483 1.00 94.50 120 ARG A O 1
ATOM 939 N N . SER A 1 121 ? -15.097 -5.770 -2.301 1.00 93.12 121 SER A N 1
ATOM 940 C CA . SER A 1 121 ? -15.601 -6.754 -3.257 1.00 93.12 121 SER A CA 1
ATOM 941 C C . SER A 1 121 ? -14.802 -8.055 -3.268 1.00 93.12 121 SER A C 1
ATOM 943 O O . SER A 1 121 ? -15.386 -9.100 -3.536 1.00 93.12 121 SER A O 1
ATOM 945 N N . ILE A 1 122 ? -13.482 -8.003 -3.055 1.00 92.25 122 ILE A N 1
ATOM 946 C CA . ILE A 1 122 ? -12.603 -9.171 -3.268 1.00 92.25 122 ILE A CA 1
ATOM 947 C C . ILE A 1 122 ? -11.639 -9.465 -2.112 1.00 92.25 122 ILE A C 1
ATOM 949 O O . ILE A 1 122 ? -10.920 -10.457 -2.163 1.00 92.25 122 ILE A O 1
ATOM 953 N N . GLY A 1 123 ? -11.591 -8.619 -1.080 1.00 91.69 123 GLY A N 1
ATOM 954 C CA . GLY A 1 123 ? -10.644 -8.742 0.034 1.00 91.69 123 GLY A CA 1
ATOM 955 C C . GLY A 1 123 ? -11.103 -9.641 1.189 1.00 91.69 123 GLY A C 1
ATOM 956 O O . GLY A 1 123 ? -10.454 -9.666 2.233 1.00 91.69 123 GLY A O 1
ATOM 957 N N . GLY A 1 124 ? -12.226 -10.350 1.034 1.00 93.94 124 GLY A N 1
ATOM 958 C CA . GLY A 1 124 ? -12.792 -11.211 2.077 1.00 93.94 124 GLY A CA 1
ATOM 959 C C . GLY A 1 124 ? -13.156 -10.449 3.355 1.00 93.94 124 GLY A C 1
ATOM 960 O O . GLY A 1 124 ? -13.395 -9.243 3.322 1.00 93.94 124 GLY A O 1
ATOM 961 N N . ASP A 1 125 ? -13.176 -11.152 4.488 1.00 94.44 125 ASP A N 1
ATOM 962 C CA . ASP A 1 125 ? -13.650 -10.600 5.766 1.00 94.44 125 ASP A CA 1
ATOM 963 C C . ASP A 1 125 ? -12.816 -9.412 6.264 1.00 94.44 125 ASP A C 1
ATOM 965 O O . ASP A 1 125 ? -13.375 -8.470 6.829 1.00 94.44 125 ASP A O 1
ATOM 969 N N . ASP A 1 126 ? -11.496 -9.424 6.025 1.00 95.56 126 ASP A N 1
ATOM 970 C CA . ASP A 1 126 ? -10.581 -8.360 6.464 1.00 95.56 126 ASP A CA 1
ATOM 971 C C . ASP A 1 126 ? -10.230 -7.352 5.359 1.00 95.56 126 ASP A C 1
ATOM 973 O O . ASP A 1 126 ? -9.350 -6.515 5.541 1.00 95.56 126 ASP A O 1
ATOM 977 N N . LEU A 1 127 ? -10.925 -7.388 4.218 1.00 95.88 127 LEU A N 1
ATOM 978 C CA . LEU A 1 127 ? -10.729 -6.478 3.082 1.00 95.88 127 LEU A CA 1
ATOM 979 C C . LEU A 1 127 ? -9.286 -6.429 2.549 1.00 95.88 127 LEU A C 1
ATOM 981 O O . LEU A 1 127 ? -8.864 -5.423 1.979 1.00 95.88 127 LEU A O 1
ATOM 985 N N . GLU A 1 128 ? -8.505 -7.488 2.719 1.00 93.88 128 GLU A N 1
ATOM 986 C CA . GLU A 1 128 ? -7.111 -7.548 2.293 1.00 93.88 128 GLU A CA 1
ATOM 987 C C . GLU A 1 128 ? -6.908 -8.518 1.138 1.00 93.88 128 GLU A C 1
ATOM 989 O O . GLU A 1 128 ? -7.615 -9.505 0.977 1.00 93.88 128 GLU A O 1
ATOM 994 N N . ILE A 1 129 ? -5.906 -8.233 0.311 1.00 90.50 129 ILE A N 1
ATOM 995 C CA . ILE A 1 129 ? -5.559 -9.081 -0.829 1.00 90.50 129 ILE A CA 1
ATOM 996 C C . ILE A 1 129 ? -4.068 -9.348 -0.732 1.00 90.50 129 ILE A C 1
ATOM 998 O O . ILE A 1 129 ? -3.254 -8.528 -1.172 1.00 90.50 129 ILE A O 1
ATOM 1002 N N . LEU A 1 130 ? -3.723 -10.470 -0.112 1.00 85.94 130 LEU A N 1
ATOM 1003 C CA . LEU A 1 130 ? -2.352 -10.917 0.086 1.00 85.94 130 LEU A CA 1
ATOM 1004 C C . LEU A 1 130 ? -2.093 -12.099 -0.849 1.00 85.94 130 LEU A C 1
ATOM 1006 O O . LEU A 1 130 ? -2.344 -13.246 -0.495 1.00 85.94 130 LEU A O 1
ATOM 1010 N N . LYS A 1 131 ? -1.611 -11.816 -2.060 1.00 73.00 131 LYS A N 1
ATOM 1011 C CA . LYS A 1 131 ? -0.890 -12.828 -2.838 1.00 73.00 131 LYS A CA 1
ATOM 1012 C C . LYS A 1 131 ? 0.567 -12.780 -2.377 1.00 73.00 131 LYS A C 1
ATOM 1014 O O . LYS A 1 131 ? 1.100 -11.687 -2.184 1.00 73.00 131 LYS A O 1
ATOM 1019 N N . LYS A 1 132 ? 1.135 -13.945 -2.083 1.00 57.66 132 LYS A N 1
ATOM 1020 C CA . LYS A 1 132 ? 2.514 -14.129 -1.623 1.00 57.66 132 LYS A CA 1
ATOM 1021 C C . LYS A 1 132 ? 3.257 -14.972 -2.640 1.00 57.66 132 LYS A C 1
ATOM 1023 O O . LYS A 1 132 ? 2.607 -15.899 -3.172 1.00 57.66 132 LYS A O 1
#

Sequence (132 aa):
MLEAPVRPHSRPFEGNEPHGSIQQVLDTSVKVQKKTGRVIVKVNHMGEGADIDTVHANPNKYVAAYTVMFKKPKGYDPENQDWFWVKYNPDGSLDTNPMGMMLAGRVAKGMDRGCIACHRSIGGDDLEILKK

Foldseek 3Di:
DPDQPDDDPFQWDQDDPPQARIKGWDWDWDDDPPDIWTKIKIFHFYDPPDDRVVCVVPVLVGGAKIKMWIADPPPLCVVQNRIWIFIAGSRRHFDADPVRHTRTGCGQPPDCDDQRNVLVVPVPPNSHDDDD